Protein AF-A0A5J4Q8T0-F1 (afdb_monomer_lite)

Organism: NCBI:txid433724

Structure (mmCIF, N/CA/C/O backbone):
data_AF-A0A5J4Q8T0-F1
#
_entry.id   AF-A0A5J4Q8T0-F1
#
loop_
_atom_site.group_PDB
_atom_site.id
_atom_site.type_symbol
_atom_site.label_atom_id
_atom_site.label_alt_id
_atom_site.label_comp_id
_atom_site.label_asym_id
_atom_site.label_entity_id
_atom_site.label_seq_id
_atom_site.pdbx_PDB_ins_code
_atom_site.Cartn_x
_atom_site.Cartn_y
_atom_site.Cartn_z
_atom_site.occupancy
_atom_site.B_iso_or_equiv
_atom_site.auth_seq_id
_atom_site.auth_comp_id
_atom_site.auth_asym_id
_atom_site.auth_atom_id
_atom_site.pdbx_PDB_model_num
ATOM 1 N N . MET A 1 1 ? -3.495 -16.200 5.082 1.00 55.19 1 MET A N 1
ATOM 2 C CA . MET A 1 1 ? -2.277 -15.751 4.385 1.00 55.19 1 MET A CA 1
ATOM 3 C C . MET A 1 1 ? -2.745 -15.335 3.011 1.00 55.19 1 MET A C 1
ATOM 5 O O . MET A 1 1 ? -3.203 -16.203 2.285 1.00 55.19 1 MET A O 1
ATOM 9 N N . THR A 1 2 ? -2.813 -14.032 2.758 1.00 68.81 2 THR A N 1
ATOM 10 C CA . THR A 1 2 ? -3.325 -13.472 1.498 1.00 68.81 2 THR A CA 1
ATOM 11 C C . THR A 1 2 ? -2.300 -13.713 0.395 1.00 68.81 2 THR A C 1
ATOM 13 O O . THR A 1 2 ? -1.099 -13.582 0.654 1.00 68.81 2 THR A O 1
ATOM 16 N N . ASP A 1 3 ? -2.752 -14.117 -0.791 1.00 84.31 3 ASP A N 1
ATOM 17 C CA . ASP A 1 3 ? -1.855 -14.355 -1.921 1.00 84.31 3 ASP A CA 1
ATOM 18 C C . ASP A 1 3 ? -1.349 -13.013 -2.468 1.00 84.31 3 ASP A C 1
ATOM 20 O O . ASP A 1 3 ? -2.078 -12.020 -2.501 1.00 84.31 3 ASP A O 1
ATOM 24 N N . ILE A 1 4 ? -0.088 -12.956 -2.897 1.00 81.88 4 ILE A N 1
ATOM 25 C CA . ILE A 1 4 ? 0.478 -11.716 -3.438 1.00 81.88 4 ILE A CA 1
ATOM 26 C C . ILE A 1 4 ? -0.246 -11.262 -4.711 1.00 81.88 4 ILE A C 1
ATOM 28 O O . ILE A 1 4 ? -0.352 -10.061 -4.954 1.00 81.88 4 ILE A O 1
ATOM 32 N N . ASN A 1 5 ? -0.801 -12.201 -5.484 1.00 82.25 5 ASN A N 1
ATOM 33 C CA . ASN A 1 5 ? -1.589 -11.886 -6.671 1.00 82.25 5 ASN A CA 1
ATOM 34 C C . ASN A 1 5 ? -2.889 -11.156 -6.314 1.00 82.25 5 ASN A C 1
ATOM 36 O O . ASN A 1 5 ? -3.239 -10.204 -7.002 1.00 82.25 5 ASN A O 1
ATOM 40 N N . GLU A 1 6 ? -3.558 -11.531 -5.217 1.00 83.50 6 GLU A N 1
ATOM 41 C CA . GLU A 1 6 ? -4.771 -10.839 -4.750 1.00 83.50 6 GLU A CA 1
ATOM 42 C C . GLU A 1 6 ? -4.458 -9.397 -4.333 1.00 83.50 6 GLU A C 1
ATOM 44 O O . GLU A 1 6 ? -5.225 -8.479 -4.617 1.00 83.50 6 GLU A O 1
ATOM 49 N N . ILE A 1 7 ? -3.305 -9.175 -3.694 1.00 84.38 7 ILE A N 1
ATOM 50 C CA . ILE A 1 7 ? -2.868 -7.835 -3.280 1.00 84.38 7 ILE A CA 1
ATOM 51 C C . ILE A 1 7 ? -2.537 -6.968 -4.506 1.00 84.38 7 ILE A C 1
ATOM 53 O O . ILE A 1 7 ? -2.923 -5.800 -4.562 1.00 84.38 7 ILE A O 1
ATOM 57 N N . ILE A 1 8 ? -1.859 -7.537 -5.508 1.00 83.19 8 ILE A N 1
ATOM 58 C CA . ILE A 1 8 ? -1.561 -6.850 -6.773 1.00 83.19 8 ILE A CA 1
ATOM 59 C C . ILE A 1 8 ? -2.851 -6.537 -7.544 1.00 83.19 8 ILE A C 1
ATOM 61 O O . ILE A 1 8 ? -2.989 -5.444 -8.090 1.00 83.19 8 ILE A O 1
ATOM 65 N N . GLU A 1 9 ? -3.811 -7.461 -7.580 1.00 82.69 9 GLU A N 1
ATOM 66 C CA . GLU A 1 9 ? -5.110 -7.237 -8.216 1.00 82.69 9 GLU A CA 1
ATOM 67 C C . GLU A 1 9 ? -5.871 -6.092 -7.536 1.00 82.69 9 GLU A C 1
ATOM 69 O O . GLU A 1 9 ? -6.348 -5.185 -8.217 1.00 82.69 9 GLU A O 1
ATOM 74 N N . GLN A 1 10 ? -5.894 -6.053 -6.201 1.00 82.00 10 GLN A N 1
ATOM 75 C CA . GLN A 1 10 ? -6.517 -4.957 -5.453 1.00 82.00 10 GLN A CA 1
ATOM 76 C C . GLN A 1 10 ? -5.862 -3.598 -5.731 1.00 82.00 10 GLN A C 1
ATOM 78 O O . GLN A 1 10 ? -6.580 -2.608 -5.892 1.00 82.00 10 GLN A O 1
ATOM 83 N N . LEU A 1 11 ? -4.530 -3.556 -5.847 1.00 81.50 11 LEU A N 1
ATOM 84 C CA . LEU A 1 11 ? -3.782 -2.354 -6.241 1.00 81.50 11 LEU A CA 1
ATOM 85 C C . LEU A 1 11 ? -4.067 -1.914 -7.684 1.00 81.50 11 LEU A C 1
ATOM 87 O O . LEU A 1 11 ? -3.976 -0.730 -7.993 1.00 81.50 11 LEU A O 1
ATOM 91 N N . ASN A 1 12 ? -4.401 -2.846 -8.579 1.00 80.19 12 ASN A N 1
ATOM 92 C CA . ASN A 1 12 ? -4.768 -2.523 -9.960 1.00 80.19 12 ASN A CA 1
ATOM 93 C C . ASN A 1 12 ? -6.209 -2.007 -10.078 1.00 80.19 12 ASN A C 1
ATOM 95 O O . ASN A 1 12 ? -6.500 -1.220 -10.976 1.00 80.19 12 ASN A O 1
ATOM 99 N N . VAL A 1 13 ? -7.109 -2.470 -9.206 1.00 78.62 13 VAL A N 1
ATOM 100 C CA . VAL A 1 13 ? -8.528 -2.080 -9.203 1.00 78.62 13 VAL A CA 1
ATOM 101 C C . VAL A 1 13 ? -8.752 -0.758 -8.467 1.00 78.62 13 VAL A C 1
ATOM 103 O O . VAL A 1 13 ? -9.661 -0.008 -8.823 1.00 78.62 13 VAL A O 1
ATOM 106 N N . THR A 1 14 ? -7.937 -0.467 -7.453 1.00 71.00 14 THR A N 1
ATOM 107 C CA . THR A 1 14 ? -8.155 0.663 -6.545 1.00 71.00 14 THR A CA 1
ATOM 108 C C . THR A 1 14 ? -7.023 1.674 -6.660 1.00 71.00 14 THR A C 1
ATOM 110 O O . THR A 1 14 ? -5.867 1.348 -6.414 1.00 71.00 14 THR A O 1
ATOM 113 N N . ASP A 1 15 ? -7.366 2.917 -6.994 1.00 64.38 15 ASP A N 1
ATOM 114 C CA . ASP A 1 15 ? -6.421 4.041 -7.023 1.00 64.38 15 ASP A CA 1
ATOM 115 C C . ASP A 1 15 ? -5.903 4.417 -5.624 1.00 64.38 15 ASP A C 1
ATOM 117 O O . ASP A 1 15 ? -4.757 4.833 -5.477 1.00 64.38 15 ASP A O 1
ATOM 121 N N . GLU A 1 16 ? -6.738 4.239 -4.597 1.00 61.34 16 GLU A N 1
ATOM 122 C CA . GLU A 1 16 ? -6.431 4.564 -3.205 1.00 61.34 16 GLU A CA 1
ATOM 123 C C . GLU A 1 16 ? -6.782 3.377 -2.306 1.00 61.34 16 GLU A C 1
ATOM 125 O O . GLU A 1 16 ? -7.948 3.003 -2.178 1.00 61.34 16 GLU A O 1
ATOM 130 N N . SER A 1 17 ? -5.783 2.786 -1.652 1.00 71.12 17 SER A N 1
ATOM 131 C CA . SER A 1 17 ? -6.007 1.770 -0.625 1.00 71.12 17 SER A CA 1
ATOM 132 C C . SER A 1 17 ? -5.449 2.247 0.706 1.00 71.12 17 SER A C 1
ATOM 134 O O . SER A 1 17 ? -4.290 2.632 0.816 1.00 71.12 17 SER A O 1
ATOM 136 N N . VAL A 1 18 ? -6.288 2.216 1.742 1.00 74.06 18 VAL A N 1
ATOM 137 C CA . VAL A 1 18 ? -5.914 2.668 3.093 1.00 74.06 18 VAL A CA 1
ATOM 138 C C . VAL A 1 18 ? -5.022 1.638 3.798 1.00 74.06 18 VAL A C 1
ATOM 140 O O . VAL A 1 18 ? -4.291 1.972 4.724 1.00 74.06 18 VAL A O 1
ATOM 143 N N . SER A 1 19 ? -5.065 0.379 3.361 1.00 82.94 19 SER A N 1
ATOM 144 C CA . SER A 1 19 ? -4.363 -0.740 3.995 1.00 82.94 19 SER A CA 1
ATOM 145 C C . SER A 1 19 ? -3.315 -1.399 3.100 1.00 82.94 19 SER A C 1
ATOM 147 O O . SER A 1 19 ? -2.667 -2.345 3.544 1.00 82.94 19 SER A O 1
ATOM 149 N N . ILE A 1 20 ? -3.135 -0.946 1.854 1.00 86.56 20 ILE A N 1
ATOM 150 C CA . ILE A 1 20 ? -2.165 -1.517 0.911 1.00 86.56 20 ILE A CA 1
ATOM 151 C C . ILE A 1 20 ? -1.411 -0.384 0.222 1.00 86.56 20 ILE A C 1
ATOM 153 O O . ILE A 1 20 ? -2.017 0.452 -0.433 1.00 86.56 20 ILE A O 1
ATOM 157 N N . GLU A 1 21 ? -0.088 -0.397 0.329 1.00 86.31 21 GLU A N 1
ATOM 158 C CA . GLU A 1 21 ? 0.795 0.592 -0.288 1.00 86.31 21 GLU A CA 1
ATOM 159 C C . GLU A 1 21 ? 1.857 -0.113 -1.140 1.00 86.31 21 GLU A C 1
ATOM 161 O O . GLU A 1 21 ? 2.410 -1.141 -0.740 1.00 86.31 21 GLU A O 1
ATOM 166 N N . ALA A 1 22 ? 2.178 0.462 -2.299 1.00 86.38 22 ALA A N 1
ATOM 167 C CA . ALA A 1 22 ? 3.218 -0.010 -3.209 1.00 86.38 22 ALA A CA 1
ATOM 168 C C . ALA A 1 22 ? 4.330 1.043 -3.339 1.00 86.38 22 ALA A C 1
ATOM 170 O O . ALA A 1 22 ? 4.060 2.198 -3.665 1.00 86.38 22 ALA A O 1
ATOM 171 N N . LYS A 1 23 ? 5.593 0.660 -3.108 1.00 84.81 23 LYS A N 1
ATOM 172 C CA . LYS A 1 23 ? 6.753 1.553 -3.266 1.00 84.81 23 LYS A CA 1
ATOM 173 C C . LYS A 1 23 ? 7.899 0.881 -4.020 1.00 84.81 23 LYS A C 1
ATOM 175 O O . LYS A 1 23 ? 8.252 -0.272 -3.763 1.00 84.81 23 LYS A O 1
ATOM 180 N N . ARG A 1 24 ? 8.581 1.652 -4.872 1.00 82.19 24 ARG A N 1
ATOM 181 C CA . ARG A 1 24 ? 9.808 1.218 -5.558 1.00 82.19 24 ARG A CA 1
ATOM 182 C C . ARG A 1 24 ? 10.914 0.950 -4.523 1.00 82.19 24 ARG A C 1
ATOM 184 O O . ARG A 1 24 ? 11.325 1.856 -3.805 1.00 82.19 24 ARG A O 1
ATOM 191 N N . ALA A 1 25 ? 11.466 -0.265 -4.475 1.00 73.44 25 ALA A N 1
ATOM 192 C CA . ALA A 1 25 ? 12.486 -0.668 -3.488 1.00 73.44 25 ALA A CA 1
ATOM 193 C C . ALA A 1 25 ? 13.910 -0.151 -3.776 1.00 73.44 25 ALA A C 1
ATOM 195 O O . ALA A 1 25 ? 14.885 -0.710 -3.278 1.00 73.44 25 ALA A O 1
ATOM 196 N N . GLY A 1 26 ? 14.066 0.918 -4.564 1.00 72.88 26 GLY A N 1
ATOM 197 C CA . GLY A 1 26 ? 15.389 1.459 -4.901 1.00 72.88 26 GLY A CA 1
ATOM 198 C C . GLY A 1 26 ? 16.177 1.924 -3.669 1.00 72.88 26 GLY A C 1
ATOM 199 O O . GLY A 1 26 ? 17.405 1.861 -3.650 1.00 72.88 26 GLY A O 1
ATOM 200 N N . LYS A 1 27 ? 15.470 2.361 -2.621 1.00 72.94 27 LYS A N 1
ATOM 201 C CA . LYS A 1 27 ? 16.027 2.667 -1.303 1.00 72.94 27 LYS A CA 1
ATOM 202 C C . LYS A 1 27 ? 14.912 2.568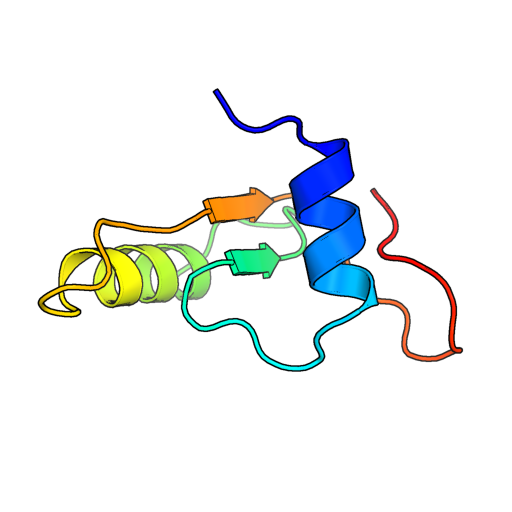 -0.267 1.00 72.94 27 LYS A C 1
ATOM 204 O O . LYS A 1 27 ? 13.864 3.171 -0.455 1.00 72.94 27 LYS A O 1
ATOM 209 N N . ILE A 1 28 ? 15.144 1.850 0.830 1.00 76.69 28 ILE A N 1
ATOM 210 C CA . ILE A 1 28 ? 14.248 1.904 1.990 1.00 76.69 28 ILE A CA 1
ATOM 211 C C . ILE A 1 28 ? 14.529 3.217 2.714 1.00 76.69 28 ILE A C 1
ATOM 213 O O . ILE A 1 28 ? 15.568 3.377 3.358 1.00 76.69 28 ILE A O 1
ATOM 217 N N . ASP A 1 29 ? 13.657 4.193 2.499 1.00 81.06 29 ASP A N 1
ATOM 218 C CA . ASP A 1 29 ? 13.820 5.566 2.953 1.00 81.06 29 ASP A CA 1
ATOM 219 C C . ASP A 1 29 ? 12.796 5.929 4.041 1.00 81.06 29 ASP A C 1
ATOM 221 O O . ASP A 1 29 ? 12.056 5.085 4.551 1.00 81.06 29 ASP A O 1
ATOM 225 N N . LYS A 1 30 ? 12.763 7.209 4.424 1.00 84.81 30 LYS A N 1
ATOM 226 C CA . LYS A 1 30 ? 11.842 7.709 5.448 1.00 84.81 30 LYS A CA 1
ATOM 227 C C . LYS A 1 30 ? 10.380 7.446 5.076 1.00 84.81 30 LYS A C 1
ATOM 229 O O . LYS A 1 30 ? 9.598 7.146 5.973 1.00 84.81 30 LYS A O 1
ATOM 234 N N . SER A 1 31 ? 10.038 7.484 3.785 1.00 83.94 31 SER A N 1
ATOM 235 C CA . SER A 1 31 ? 8.657 7.278 3.342 1.00 83.94 31 SER A CA 1
ATOM 236 C C . SER A 1 31 ? 8.136 5.871 3.663 1.00 83.94 31 SER A C 1
ATOM 238 O O . SER A 1 31 ? 6.971 5.720 4.018 1.00 83.94 31 SER A O 1
ATOM 240 N N . VAL A 1 32 ? 8.999 4.845 3.637 1.00 85.69 32 VAL A N 1
ATOM 241 C CA . VAL A 1 32 ? 8.637 3.483 4.069 1.00 85.69 32 VAL A CA 1
ATOM 242 C C . VAL A 1 32 ? 8.277 3.464 5.554 1.00 85.69 32 VAL A C 1
ATOM 244 O O . VAL A 1 32 ? 7.250 2.907 5.937 1.00 85.69 32 VAL A O 1
ATOM 247 N N . MET A 1 33 ? 9.093 4.104 6.395 1.00 87.06 33 MET A N 1
ATOM 248 C CA . MET A 1 33 ? 8.844 4.165 7.839 1.00 87.06 33 MET A CA 1
ATOM 249 C C . MET A 1 33 ? 7.586 4.978 8.171 1.00 87.06 33 MET A C 1
ATOM 251 O O . MET A 1 33 ? 6.862 4.648 9.108 1.00 87.06 33 MET A O 1
ATOM 255 N N . GLU A 1 34 ? 7.302 6.025 7.399 1.00 87.25 34 GLU A N 1
ATOM 256 C CA . GLU A 1 34 ? 6.073 6.810 7.533 1.00 87.25 34 GLU A CA 1
ATOM 257 C C . GLU A 1 34 ? 4.835 5.962 7.223 1.00 87.25 34 GLU A C 1
ATOM 259 O O . GLU A 1 34 ? 3.890 5.986 8.010 1.00 87.25 34 GLU A O 1
ATOM 264 N N . THR A 1 35 ? 4.865 5.139 6.168 1.00 87.69 35 THR A N 1
ATOM 265 C CA . THR A 1 35 ? 3.778 4.193 5.872 1.00 87.69 35 THR A CA 1
ATOM 266 C C . THR A 1 35 ? 3.606 3.153 6.980 1.00 87.69 35 THR A C 1
ATOM 268 O O . THR A 1 35 ? 2.486 2.899 7.415 1.00 87.69 35 THR A O 1
ATOM 271 N N . VAL A 1 36 ? 4.701 2.582 7.493 1.00 86.25 36 VAL A N 1
ATOM 272 C CA . VAL A 1 36 ? 4.637 1.619 8.609 1.00 86.25 36 VAL A C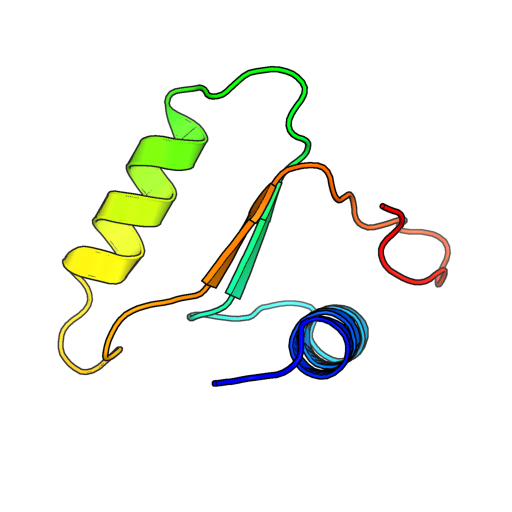A 1
ATOM 273 C C . VAL A 1 36 ? 4.010 2.255 9.852 1.00 86.25 36 VAL A C 1
ATOM 275 O O . VAL A 1 36 ? 3.150 1.646 10.493 1.00 86.25 36 VAL A O 1
ATOM 278 N N . ASN A 1 37 ? 4.395 3.491 10.177 1.00 87.38 37 ASN A N 1
ATOM 279 C CA . ASN A 1 37 ? 3.803 4.234 11.286 1.00 87.38 37 ASN A CA 1
ATOM 280 C C . ASN A 1 37 ? 2.320 4.531 11.041 1.00 87.38 37 ASN A C 1
ATOM 282 O O . ASN A 1 37 ? 1.531 4.393 11.969 1.00 87.38 37 ASN A O 1
ATOM 286 N N . ALA A 1 38 ? 1.932 4.906 9.820 1.00 86.31 38 ALA A N 1
ATOM 287 C CA . ALA A 1 38 ? 0.533 5.145 9.470 1.00 86.31 38 ALA A CA 1
ATOM 288 C C . ALA A 1 38 ? -0.314 3.879 9.678 1.00 86.31 38 ALA A C 1
ATOM 290 O O . ALA A 1 38 ? -1.309 3.922 10.395 1.00 86.31 38 ALA A O 1
ATOM 291 N N . PHE A 1 39 ? 0.139 2.729 9.171 1.00 86.75 39 PHE A N 1
ATOM 292 C CA . PHE A 1 39 ? -0.567 1.456 9.353 1.00 86.75 39 PHE A CA 1
ATOM 293 C C . PHE A 1 39 ? -0.626 0.992 10.811 1.00 86.75 39 PHE A C 1
ATOM 295 O O . PHE A 1 39 ? -1.583 0.332 11.209 1.00 86.75 39 PHE A O 1
ATOM 302 N N . SER A 1 40 ? 0.389 1.325 11.612 1.00 85.44 40 SER A N 1
ATOM 303 C CA . SER A 1 40 ? 0.451 0.941 13.028 1.00 85.44 40 SER A CA 1
ATOM 304 C C . SER A 1 40 ? -0.390 1.844 13.930 1.00 85.44 40 SER A C 1
ATOM 306 O O . SER A 1 40 ? -0.877 1.394 14.966 1.00 85.44 40 SER A O 1
ATOM 308 N N . ASN A 1 41 ? -0.532 3.118 13.561 1.00 84.50 41 ASN A N 1
ATOM 309 C CA . ASN A 1 41 ? -1.198 4.123 14.383 1.00 84.50 41 ASN A CA 1
ATOM 310 C C . ASN A 1 41 ? -2.678 4.307 14.039 1.00 84.50 41 ASN A C 1
ATOM 312 O O . ASN A 1 41 ? -3.367 4.969 14.809 1.00 84.50 41 ASN A O 1
ATOM 316 N N . GLU A 1 42 ? -3.168 3.748 12.930 1.00 79.50 42 GLU A N 1
ATOM 317 C CA . GLU A 1 42 ? -4.572 3.871 12.538 1.00 79.50 42 GLU A CA 1
ATOM 318 C C . GLU A 1 42 ? -5.458 2.898 13.350 1.00 79.50 42 GLU A C 1
ATOM 320 O O . GLU A 1 42 ? -5.400 1.673 13.155 1.00 79.50 42 GLU A O 1
ATOM 325 N N . PRO A 1 43 ? -6.280 3.397 14.295 1.00 74.69 43 PRO A N 1
ATOM 326 C CA . PRO A 1 43 ? -7.135 2.543 15.104 1.00 74.69 43 PRO A CA 1
ATOM 327 C C . PRO A 1 43 ? -8.175 1.836 14.226 1.00 74.69 43 PRO A C 1
ATOM 329 O O . PRO A 1 43 ? -8.887 2.464 13.451 1.00 74.69 43 PRO A O 1
ATOM 332 N N . ASN A 1 44 ? -8.329 0.523 14.419 1.00 70.88 44 ASN A N 1
ATOM 333 C CA . ASN A 1 44 ? -9.223 -0.366 13.654 1.00 70.88 44 ASN A CA 1
ATOM 334 C C . ASN A 1 44 ? -8.772 -0.725 12.227 1.00 70.88 44 ASN A C 1
ATOM 336 O O . ASN A 1 44 ? -9.503 -1.450 11.555 1.00 70.88 44 ASN A O 1
ATOM 340 N N . LEU A 1 45 ? -7.582 -0.312 11.771 1.00 74.56 45 LEU A N 1
ATOM 341 C CA . LEU A 1 45 ? -7.068 -0.756 10.466 1.00 74.56 45 LEU A CA 1
ATOM 342 C C . LEU A 1 45 ? -6.663 -2.241 10.483 1.00 74.56 45 LEU A C 1
ATOM 344 O O . LEU A 1 45 ? -6.762 -2.938 9.480 1.00 74.56 45 LEU A O 1
ATOM 348 N N . GLY A 1 46 ? -6.228 -2.744 11.645 1.00 74.62 46 GLY A N 1
ATOM 349 C CA . GLY A 1 46 ? -5.775 -4.132 11.793 1.00 74.62 46 GLY A CA 1
ATOM 350 C C . GLY A 1 46 ? -4.422 -4.416 11.126 1.00 74.62 46 GLY A C 1
ATOM 351 O O . GLY A 1 46 ? -4.039 -5.579 11.015 1.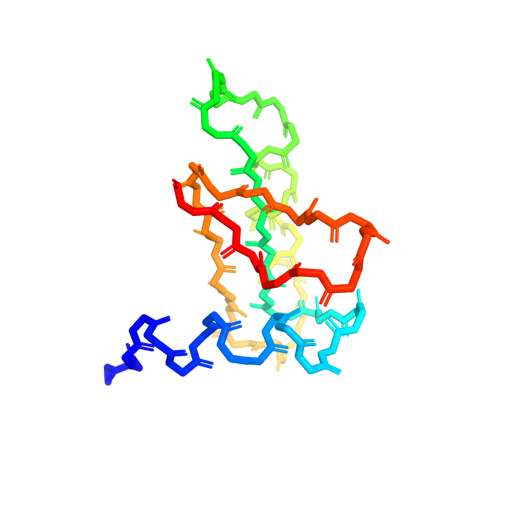00 74.62 46 GLY A O 1
ATOM 352 N N . GLY A 1 47 ? -3.699 -3.366 10.716 1.00 79.00 47 GLY A N 1
ATOM 353 C CA . GLY A 1 47 ? -2.426 -3.428 9.997 1.00 79.00 47 GLY A CA 1
ATOM 354 C C . GLY A 1 47 ? -2.566 -3.084 8.511 1.00 79.00 47 GLY A C 1
ATOM 355 O O . GLY A 1 47 ? -3.564 -2.516 8.082 1.00 79.00 47 GLY A O 1
ATOM 356 N N . GLY A 1 48 ? -1.550 -3.425 7.721 1.00 85.88 48 GLY A N 1
ATOM 357 C CA . GLY A 1 48 ? -1.545 -3.180 6.281 1.00 85.88 48 GLY A CA 1
ATOM 358 C C . GLY A 1 48 ? -0.429 -3.930 5.559 1.00 85.88 48 GLY A C 1
ATOM 359 O O . GLY A 1 48 ? 0.469 -4.498 6.186 1.00 85.88 48 GLY A O 1
ATOM 360 N N . TYR A 1 49 ? -0.495 -3.930 4.233 1.00 87.25 49 TYR A N 1
ATOM 361 C CA . TYR A 1 49 ? 0.485 -4.537 3.344 1.00 87.25 49 TYR A CA 1
ATOM 362 C C . TYR A 1 49 ? 1.314 -3.445 2.675 1.00 87.25 49 TYR A C 1
ATOM 364 O O . TYR A 1 49 ? 0.781 -2.564 2.012 1.00 87.25 49 TYR A O 1
ATOM 372 N N . LEU A 1 50 ? 2.633 -3.517 2.830 1.00 87.06 50 LEU A N 1
ATOM 373 C CA . LEU A 1 50 ? 3.567 -2.669 2.099 1.00 87.06 50 LEU A CA 1
ATOM 374 C C . LEU A 1 50 ? 4.325 -3.536 1.094 1.00 87.06 50 LEU A C 1
ATOM 376 O O . LEU A 1 50 ? 5.174 -4.342 1.482 1.00 87.06 50 LEU A O 1
ATOM 380 N N . LEU A 1 51 ? 4.015 -3.376 -0.190 1.00 8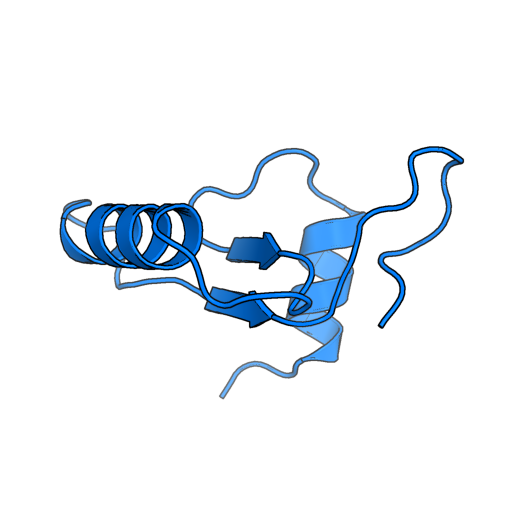6.25 51 LEU A N 1
ATOM 381 C CA . LEU A 1 51 ? 4.739 -4.025 -1.275 1.00 86.25 51 LEU A CA 1
ATOM 382 C C . LEU A 1 51 ? 5.933 -3.160 -1.673 1.00 86.25 51 LEU A C 1
ATOM 384 O O . LEU A 1 51 ? 5.798 -1.996 -2.048 1.00 86.25 51 LEU A O 1
ATOM 388 N N . LEU A 1 52 ? 7.118 -3.756 -1.602 1.00 86.62 52 LEU A N 1
ATOM 389 C CA . LEU A 1 52 ? 8.381 -3.120 -1.950 1.00 86.62 52 LEU A CA 1
ATOM 390 C C . LEU A 1 52 ? 8.915 -3.722 -3.247 1.00 86.62 52 LEU A C 1
ATOM 392 O O . LEU A 1 52 ? 8.956 -4.939 -3.395 1.00 86.62 52 LEU A O 1
ATOM 396 N N . GLY A 1 53 ? 9.371 -2.864 -4.154 1.00 83.75 53 GLY A N 1
ATOM 397 C CA . GLY A 1 53 ? 9.964 -3.269 -5.434 1.00 83.75 53 GLY A CA 1
ATOM 398 C C . GLY A 1 53 ? 9.030 -3.062 -6.611 1.00 83.75 53 GLY A C 1
ATOM 399 O O . GLY A 1 53 ? 9.494 -3.028 -7.734 1.00 83.75 53 GLY A O 1
ATOM 400 N N . VAL A 1 54 ? 7.757 -2.812 -6.333 1.00 82.00 54 VAL A N 1
ATOM 401 C CA . VAL A 1 54 ? 6.720 -2.608 -7.334 1.00 82.00 54 VAL A CA 1
ATOM 402 C C . VAL A 1 54 ? 6.494 -1.128 -7.627 1.00 82.00 54 VAL A C 1
ATOM 404 O O . VAL A 1 54 ? 6.682 -0.265 -6.763 1.00 82.00 54 VAL A O 1
ATOM 407 N N . GLU A 1 55 ? 6.049 -0.834 -8.842 1.00 80.31 55 GLU A N 1
ATOM 408 C CA . GLU A 1 55 ? 5.668 0.513 -9.255 1.00 80.31 55 GLU A CA 1
ATOM 409 C C . GLU A 1 55 ? 4.418 0.487 -10.134 1.00 80.31 55 GLU A C 1
ATOM 411 O O . GLU A 1 55 ? 4.232 -0.394 -10.978 1.00 80.31 55 GLU A O 1
ATOM 416 N N . ARG A 1 56 ? 3.546 1.476 -9.929 1.00 75.88 56 ARG A N 1
ATOM 417 C CA . ARG A 1 56 ? 2.349 1.657 -10.746 1.00 75.88 56 ARG A CA 1
ATOM 418 C C . ARG A 1 56 ? 2.705 2.365 -12.051 1.00 75.88 56 ARG A C 1
ATOM 420 O O . ARG A 1 56 ? 3.403 3.375 -12.040 1.00 75.88 56 ARG A O 1
ATOM 427 N N . VAL A 1 57 ? 2.186 1.862 -13.168 1.00 75.75 57 VAL A N 1
ATOM 428 C CA . VAL A 1 57 ? 2.373 2.471 -14.488 1.00 75.75 57 VAL A CA 1
ATOM 429 C C . VAL A 1 57 ? 1.109 3.230 -14.879 1.00 75.75 57 VAL A C 1
ATOM 431 O O . VAL A 1 57 ? 0.061 2.635 -15.106 1.00 75.75 57 VAL A O 1
ATOM 434 N N . GLU A 1 58 ? 1.206 4.553 -15.017 1.00 65.44 58 GLU A N 1
ATOM 435 C CA . GLU A 1 58 ? 0.052 5.433 -15.291 1.00 65.44 58 GLU A CA 1
ATOM 436 C C . GLU A 1 58 ? -0.586 5.249 -16.689 1.00 65.44 58 GLU A C 1
ATOM 438 O O . GLU A 1 58 ? -1.612 5.847 -16.990 1.00 65.44 58 GLU A O 1
ATOM 443 N N . ASN A 1 59 ? -0.046 4.374 -17.545 1.00 60.88 59 ASN A N 1
ATOM 444 C CA . ASN A 1 59 ? -0.559 4.104 -18.899 1.00 60.88 59 ASN A CA 1
ATOM 445 C C . ASN A 1 59 ? -1.618 2.979 -18.962 1.00 60.88 59 ASN A C 1
ATOM 447 O O . ASN A 1 59 ? -1.698 2.261 -19.958 1.00 60.88 59 ASN A O 1
ATOM 451 N N . GLY A 1 60 ? -2.409 2.785 -17.900 1.00 56.75 60 GLY A N 1
ATOM 452 C CA . GLY A 1 60 ? -3.429 1.723 -17.828 1.00 56.75 60 GLY A CA 1
ATOM 453 C C . GLY A 1 60 ? -2.858 0.299 -17.769 1.00 56.75 60 GLY A C 1
ATOM 454 O O . GLY A 1 60 ? -3.585 -0.669 -17.980 1.00 56.75 60 GLY A O 1
ATOM 455 N N . GLY A 1 61 ? -1.554 0.175 -17.513 1.00 52.81 61 GLY A N 1
ATOM 456 C CA . GLY A 1 61 ? -0.850 -1.091 -17.360 1.00 52.81 61 GLY A CA 1
ATOM 457 C C . GLY A 1 61 ? -0.704 -1.443 -15.886 1.00 52.81 61 GLY A C 1
ATOM 458 O O . GLY A 1 61 ? -0.384 -0.583 -15.069 1.00 52.81 61 GLY A O 1
ATOM 459 N N . SER A 1 62 ? -0.953 -2.708 -15.568 1.00 56.38 62 SER A N 1
ATOM 460 C CA . SER A 1 62 ? -0.819 -3.307 -14.241 1.00 56.38 62 SER A CA 1
ATOM 461 C C . SER A 1 62 ? 0.469 -2.906 -13.509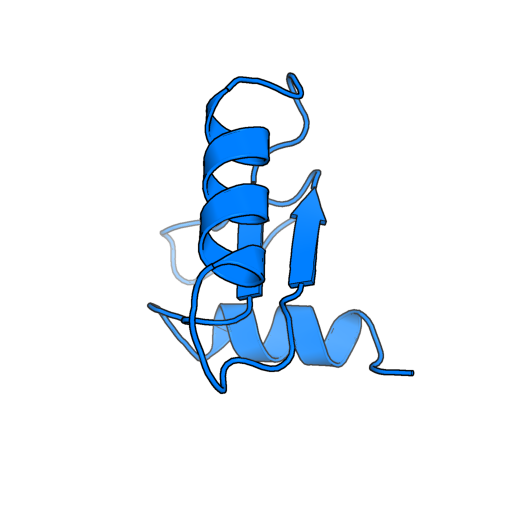 1.00 56.38 62 SER A C 1
ATOM 463 O O . SER A 1 62 ? 1.491 -2.637 -14.141 1.00 56.38 62 SER A O 1
ATOM 465 N N . VAL A 1 63 ? 0.431 -2.924 -12.173 1.00 62.75 63 VAL A N 1
ATOM 466 C CA . VAL A 1 63 ? 1.612 -2.812 -11.302 1.00 62.75 63 VAL A CA 1
ATOM 467 C C . VAL A 1 63 ? 2.722 -3.745 -11.807 1.00 62.75 63 VAL A C 1
ATOM 469 O O . VAL A 1 63 ? 2.511 -4.954 -11.923 1.00 62.75 63 VAL A O 1
ATOM 472 N N . ILE A 1 64 ? 3.891 -3.179 -12.123 1.00 61.16 64 ILE A N 1
ATOM 473 C CA . ILE A 1 64 ? 5.067 -3.933 -12.577 1.00 61.16 64 ILE A CA 1
ATOM 474 C C . ILE A 1 64 ? 5.953 -4.226 -11.360 1.00 61.16 64 ILE A C 1
ATOM 476 O O . ILE A 1 64 ? 6.180 -3.340 -10.533 1.00 61.16 64 ILE A O 1
ATOM 480 N N . ILE A 1 65 ? 6.409 -5.480 -11.258 1.00 57.78 65 ILE 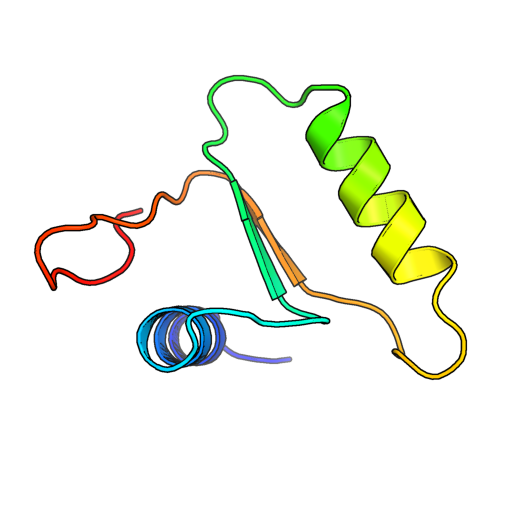A N 1
ATOM 481 C CA . ILE A 1 65 ? 7.380 -5.982 -10.269 1.00 57.78 65 ILE A CA 1
ATOM 482 C C . ILE A 1 65 ? 8.804 -5.744 -10.772 1.00 57.78 65 ILE A C 1
ATOM 484 O O . ILE A 1 65 ? 9.051 -6.041 -11.964 1.00 57.78 65 ILE A O 1
#

InterPro domains:
  IPR038461 Schlafen, AlbA_2 domain superfamily [G3DSA:3.30.950.30] (1-65)

pLDDT: mean 77.66, std 9.64, range [52.81, 87.69]

Foldseek 3Di:
DDDVVVLQVCVLVDVDDQAEEEDAVPDPDVVVVVSQCSQVVDPPSVGHYYHYRWDDDPPSDGIDD

Radius of gyration: 12.01 Å; chains: 1; bounding box: 25×24×34 Å

Sequence (65 aa):
MTDINEIIEQLNVTDESVSIEAKRAGKIDKSVMETVNAFSNEPNLGGGYLLLGVERVENGGSVII

Secondary structure (DSSP, 8-state):
---HHHHHHHHHH-S--SSEEEE-TT---HHHHHHHHHHHHSTT----EEEES-EEETTTEEEE-